Protein AF-A0A7Y8JF96-F1 (afdb_monomer_lite)

Sequence (128 aa):
MPHNLKLALYGILGLLVLGTVIIGLKKWLKPGPGDRELWLRMRSWWIMAGLFVTAIAVDRALSIVFFALVSFLALKEYFSIIPTRRADRRVLFWAYAAIPVQYFWVYDAWFGMFIIFIPVYLFLFIPL

Radius of gyration: 20.04 Å; chains: 1; bounding box: 39×46×48 Å

Secondary structure (DSSP, 8-state):
--HHHHHHHHHHHHHHHHHHHHHHHHHHH---TTHHHHHHHHHHHHHHHHHHHHHHHH-HHHHHHHHHHHHHHHHHHHHHHS---GGGHHHHHHHHHHHHHHHHHHHTT-HHHHHHIIIIIIHHHS--

pLDDT: mean 88.9, std 6.93, range [60.91, 95.56]

Structure (mmCIF, N/CA/C/O backbone):
data_AF-A0A7Y8JF96-F1
#
_entry.id   AF-A0A7Y8JF96-F1
#
loop_
_atom_site.group_PDB
_atom_site.id
_atom_site.type_symbol
_atom_site.label_atom_id
_atom_site.label_alt_id
_atom_site.label_comp_id
_atom_site.label_asym_id
_atom_site.label_entity_id
_atom_site.label_seq_id
_atom_site.pdbx_PDB_ins_code
_atom_site.Cartn_x
_atom_site.Cartn_y
_atom_site.Cartn_z
_atom_site.occupancy
_atom_site.B_iso_or_equiv
_atom_site.auth_seq_id
_atom_site.auth_comp_id
_atom_site.auth_asym_id
_atom_site.auth_atom_id
_atom_site.pdbx_PDB_model_num
ATOM 1 N N . MET A 1 1 ? 1.774 -20.752 -2.860 1.00 67.75 1 MET A N 1
ATOM 2 C CA . MET A 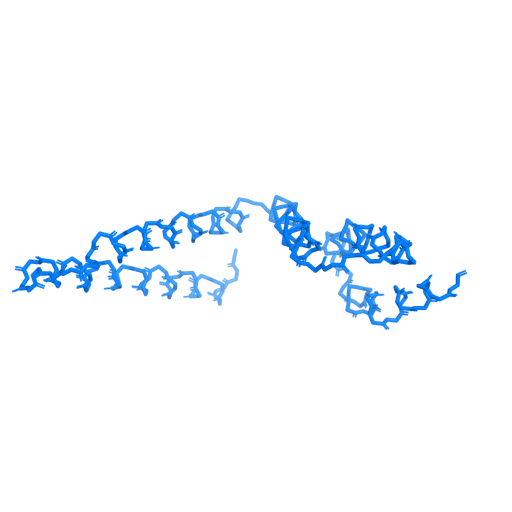1 1 ? 2.090 -19.735 -1.828 1.00 67.75 1 MET A CA 1
ATOM 3 C C . MET A 1 1 ? 3.220 -20.214 -0.929 1.00 67.75 1 MET A C 1
ATOM 5 O O . MET A 1 1 ? 3.117 -21.340 -0.442 1.00 67.75 1 MET A O 1
ATOM 9 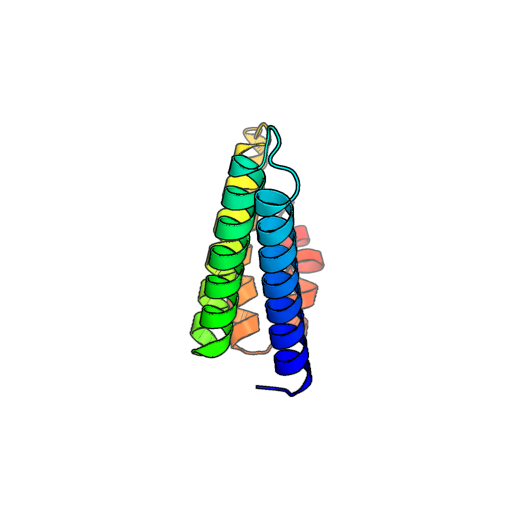N N . PRO A 1 2 ? 4.252 -19.388 -0.688 1.00 83.38 2 PRO A N 1
ATOM 10 C CA . PRO A 1 2 ? 5.346 -19.716 0.225 1.00 83.38 2 PRO A CA 1
ATOM 11 C C . PRO A 1 2 ? 4.850 -19.853 1.674 1.00 83.38 2 PRO A C 1
ATOM 13 O O . PRO A 1 2 ? 3.875 -19.211 2.068 1.00 83.38 2 PRO A O 1
ATOM 16 N N . HIS A 1 3 ? 5.519 -20.691 2.471 1.00 83.69 3 HIS A N 1
ATOM 17 C CA . HIS A 1 3 ? 5.126 -20.984 3.857 1.00 83.69 3 HIS A CA 1
ATOM 18 C C . HIS A 1 3 ? 5.071 -19.719 4.731 1.00 83.69 3 HIS A C 1
ATOM 20 O O . HIS A 1 3 ? 4.091 -19.496 5.438 1.00 83.69 3 HIS A O 1
ATOM 26 N N . ASN A 1 4 ? 6.062 -18.837 4.580 1.00 88.81 4 ASN A N 1
ATOM 27 C CA . ASN A 1 4 ? 6.164 -17.579 5.327 1.00 88.81 4 ASN A CA 1
ATOM 28 C C . ASN A 1 4 ? 4.957 -16.655 5.093 1.00 88.81 4 ASN A C 1
ATOM 30 O O . ASN A 1 4 ? 4.473 -16.019 6.024 1.00 88.81 4 ASN A O 1
ATOM 34 N N . LEU A 1 5 ? 4.425 -16.625 3.865 1.00 85.81 5 LEU A N 1
ATOM 35 C CA . LEU A 1 5 ? 3.240 -15.830 3.539 1.00 85.81 5 LEU A CA 1
ATOM 36 C C . LEU A 1 5 ? 1.992 -16.383 4.232 1.00 85.81 5 LEU A C 1
ATOM 38 O O . LEU A 1 5 ? 1.200 -15.617 4.769 1.00 85.81 5 LEU A O 1
ATOM 42 N N . LYS A 1 6 ? 1.826 -17.711 4.265 1.00 88.44 6 LYS A N 1
ATOM 43 C CA . LYS A 1 6 ? 0.688 -18.339 4.952 1.00 88.44 6 LYS A CA 1
ATOM 44 C C . LYS A 1 6 ? 0.707 -18.031 6.450 1.00 88.44 6 LYS A C 1
ATOM 46 O O . LYS A 1 6 ? -0.326 -17.665 6.998 1.00 88.44 6 LYS A O 1
ATOM 51 N N . LEU A 1 7 ? 1.876 -18.126 7.088 1.00 91.69 7 LEU A N 1
ATOM 52 C CA . LEU A 1 7 ? 2.044 -17.772 8.500 1.00 91.69 7 LEU A CA 1
ATOM 53 C C . LEU A 1 7 ? 1.689 -16.306 8.767 1.00 91.69 7 LEU A C 1
ATOM 55 O O . LEU A 1 7 ? 0.957 -16.025 9.712 1.00 91.69 7 LEU A O 1
ATOM 59 N N . ALA A 1 8 ? 2.145 -15.387 7.911 1.00 89.00 8 ALA A N 1
ATOM 60 C CA . ALA A 1 8 ? 1.802 -13.973 8.030 1.00 89.00 8 ALA A CA 1
ATOM 61 C C . ALA A 1 8 ? 0.284 -13.739 7.922 1.00 89.00 8 ALA A C 1
ATOM 63 O O . ALA A 1 8 ? -0.292 -13.047 8.760 1.00 89.00 8 ALA A O 1
ATOM 64 N N . LEU A 1 9 ? -0.381 -14.364 6.944 1.00 89.81 9 LEU A N 1
ATOM 65 C CA . LEU A 1 9 ? -1.833 -14.254 6.766 1.00 89.81 9 LEU A CA 1
ATOM 66 C C . LEU A 1 9 ? -2.604 -14.816 7.969 1.00 89.81 9 LEU A C 1
ATOM 68 O O . LEU A 1 9 ? -3.522 -14.161 8.462 1.00 89.81 9 LEU A O 1
ATOM 72 N N . TYR A 1 10 ? -2.215 -15.986 8.483 1.00 92.31 10 TYR A N 1
ATOM 73 C CA . TYR A 1 10 ? -2.832 -16.552 9.685 1.00 92.31 10 TYR A CA 1
ATOM 74 C C . TYR A 1 10 ? -2.586 -15.697 10.928 1.00 92.31 10 TYR A C 1
ATOM 76 O O . TYR A 1 10 ? -3.499 -15.540 11.734 1.00 92.31 10 TYR A O 1
ATOM 84 N N . GLY A 1 11 ? -1.402 -15.096 11.064 1.00 93.12 11 GLY A N 1
ATOM 85 C CA . GLY A 1 11 ? -1.102 -14.154 12.141 1.00 93.12 11 GLY A CA 1
ATOM 86 C C . GLY A 1 11 ? -2.005 -12.919 12.102 1.00 93.12 11 GLY A C 1
ATOM 87 O O . GLY A 1 11 ? -2.581 -12.550 13.123 1.00 93.12 11 GLY A O 1
ATOM 88 N N . ILE A 1 12 ? -2.198 -12.327 10.917 1.00 92.50 12 ILE A N 1
ATOM 89 C CA . ILE A 1 12 ? -3.101 -11.179 10.721 1.00 92.50 12 ILE A CA 1
ATOM 90 C C . ILE A 1 12 ? -4.546 -11.561 11.057 1.00 92.50 12 ILE A C 1
ATOM 92 O O . ILE A 1 12 ? -5.210 -10.851 11.812 1.00 92.50 12 ILE A O 1
ATOM 96 N N . LEU A 1 13 ? -5.034 -12.691 10.537 1.00 92.69 13 LEU A N 1
ATOM 97 C CA . LEU A 1 13 ? -6.390 -13.167 10.819 1.00 92.69 13 LEU A CA 1
ATOM 98 C C . LEU A 1 13 ? -6.584 -13.477 12.307 1.00 92.69 13 LEU A C 1
ATOM 100 O O . LEU A 1 13 ? -7.598 -13.088 12.878 1.00 92.69 13 LEU A O 1
ATOM 104 N N . GLY A 1 14 ? -5.601 -14.110 12.949 1.00 93.81 14 GLY A N 1
ATOM 105 C CA . GLY A 1 14 ? -5.611 -14.372 14.386 1.00 93.81 14 GLY A CA 1
ATOM 106 C C . GLY A 1 14 ? -5.696 -13.083 15.199 1.00 93.81 14 GLY A C 1
ATOM 107 O O . GLY A 1 14 ? -6.544 -12.972 16.081 1.00 93.81 14 GLY A O 1
ATOM 108 N N . LEU A 1 15 ? -4.894 -12.072 14.856 1.00 94.25 15 LEU A N 1
ATOM 109 C CA . LEU A 1 15 ? -4.930 -10.765 15.515 1.00 94.25 15 LEU A CA 1
ATOM 110 C C . LEU A 1 15 ? -6.289 -10.071 15.346 1.00 94.25 15 LEU A C 1
ATOM 112 O O . LEU A 1 15 ? -6.810 -9.495 16.303 1.00 94.25 15 LEU A O 1
ATOM 116 N N . LEU A 1 16 ? -6.891 -10.156 14.156 1.00 93.31 16 LEU A N 1
ATOM 117 C CA . LEU A 1 16 ? -8.223 -9.608 13.906 1.00 93.31 16 LEU A CA 1
ATOM 118 C C . LEU A 1 16 ? -9.295 -10.346 14.710 1.00 93.31 16 LEU A C 1
ATOM 120 O O . LEU A 1 16 ? -10.113 -9.707 15.364 1.00 93.31 16 LEU A O 1
ATOM 124 N N . VAL A 1 17 ? -9.275 -11.677 14.740 1.00 94.06 17 VAL A N 1
ATOM 125 C CA . VAL A 1 17 ? -10.214 -12.453 15.561 1.00 94.06 17 VAL A CA 1
ATOM 126 C C . VAL A 1 17 ? -10.065 -12.087 17.038 1.00 94.06 17 VAL A C 1
ATOM 128 O O . VAL A 1 17 ? -11.067 -11.794 17.689 1.00 94.06 17 VAL A O 1
ATOM 131 N N . LEU A 1 18 ? -8.835 -12.006 17.552 1.00 94.75 18 LEU A N 1
ATOM 132 C CA . LEU A 1 18 ? -8.573 -11.592 18.932 1.00 94.75 18 LEU A CA 1
ATOM 133 C C . LEU A 1 18 ? -9.118 -10.188 19.218 1.00 94.75 18 LEU A C 1
ATOM 135 O O . LEU A 1 18 ? -9.833 -10.001 20.201 1.00 94.75 18 LEU A O 1
ATOM 139 N N . GLY A 1 19 ? -8.863 -9.215 18.341 1.00 91.62 19 GLY A N 1
ATOM 140 C CA . GLY A 1 19 ? -9.417 -7.866 18.475 1.00 91.62 19 GLY A CA 1
ATOM 141 C C . GLY A 1 19 ? -10.949 -7.856 18.474 1.00 91.62 19 GLY A C 1
ATOM 142 O O . GLY A 1 19 ? -11.570 -7.154 19.271 1.00 91.62 19 GLY A O 1
ATOM 143 N N . THR A 1 20 ? -11.575 -8.682 17.631 1.00 92.44 20 THR A N 1
ATOM 144 C CA . THR A 1 20 ? -13.035 -8.813 17.534 1.00 92.44 20 THR A CA 1
ATOM 145 C C . THR A 1 20 ? -13.611 -9.403 18.817 1.00 9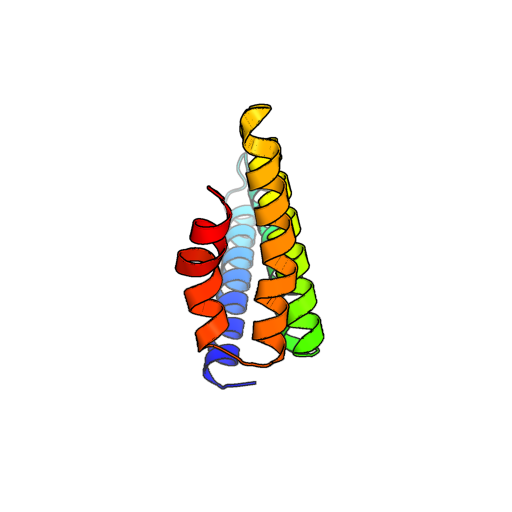2.44 20 THR A C 1
ATOM 147 O O . THR A 1 20 ? -14.605 -8.886 19.327 1.00 92.44 20 THR A O 1
ATOM 150 N N . VAL A 1 21 ? -12.959 -10.422 19.379 1.00 92.81 21 VAL A N 1
ATOM 151 C CA . VAL A 1 21 ? -13.344 -11.032 20.657 1.00 92.81 21 VAL A CA 1
ATOM 152 C C . VAL A 1 21 ? -13.195 -10.034 21.802 1.00 92.81 21 VAL A C 1
ATOM 154 O O . VAL A 1 21 ? -14.127 -9.885 22.584 1.00 92.81 21 VAL A O 1
ATOM 157 N N . ILE A 1 22 ? -12.085 -9.296 21.883 1.00 91.38 22 ILE A N 1
ATOM 158 C CA . ILE A 1 22 ? -11.852 -8.302 22.944 1.00 91.38 22 ILE A CA 1
ATOM 159 C C . ILE A 1 22 ? -12.905 -7.188 22.898 1.00 91.38 22 ILE A C 1
ATOM 161 O O . ILE A 1 22 ? -13.486 -6.849 23.930 1.00 91.38 22 ILE A O 1
ATOM 165 N N . ILE A 1 23 ? -13.192 -6.636 21.713 1.00 89.31 23 ILE A N 1
ATOM 166 C CA . ILE A 1 23 ? -14.220 -5.594 21.546 1.00 89.31 23 ILE A CA 1
ATOM 167 C C . ILE A 1 23 ? -15.609 -6.152 21.885 1.00 89.31 23 ILE A C 1
ATOM 169 O O . ILE A 1 23 ? -16.395 -5.482 22.557 1.00 89.31 23 ILE A O 1
ATOM 173 N N . GLY A 1 24 ? -15.892 -7.391 21.473 1.00 87.69 24 GLY A N 1
ATOM 174 C CA . GLY A 1 24 ? -17.110 -8.108 21.835 1.00 87.69 24 GLY A CA 1
ATOM 175 C C . GLY A 1 24 ? -17.256 -8.253 23.350 1.00 87.69 24 GLY A C 1
ATOM 176 O O . GLY A 1 24 ? -18.235 -7.777 23.912 1.00 87.69 24 GLY A O 1
ATOM 177 N N . LEU A 1 25 ? -16.264 -8.827 24.031 1.00 89.25 25 LEU A N 1
ATOM 178 C CA . LEU A 1 25 ? -16.265 -9.012 25.486 1.00 89.25 25 LEU A CA 1
ATOM 179 C C . LEU A 1 25 ? -16.404 -7.684 26.234 1.00 89.25 25 LEU A C 1
ATOM 181 O O . LEU A 1 25 ? -17.196 -7.594 27.170 1.00 89.25 25 LEU A O 1
ATOM 185 N N . LYS A 1 26 ? -15.701 -6.630 25.798 1.00 89.69 26 LYS A N 1
ATOM 186 C CA . LYS A 1 26 ? -15.830 -5.285 26.376 1.00 89.69 26 LYS A CA 1
ATOM 187 C C . LYS A 1 26 ? -17.277 -4.791 26.316 1.00 89.69 26 LYS A C 1
ATOM 189 O O . LYS A 1 26 ? -17.792 -4.332 27.332 1.00 89.69 26 LYS A O 1
ATOM 194 N N . LYS A 1 27 ? -17.942 -4.939 25.163 1.00 84.69 27 LYS A N 1
ATOM 195 C CA . LYS A 1 27 ? -19.344 -4.534 24.972 1.00 84.69 27 LYS A CA 1
ATOM 196 C C . LYS A 1 27 ? -20.296 -5.251 25.939 1.00 84.69 27 LYS A C 1
ATOM 198 O O . LYS A 1 27 ? -21.276 -4.652 26.369 1.00 84.69 27 LYS A O 1
ATOM 203 N N . TRP A 1 28 ? -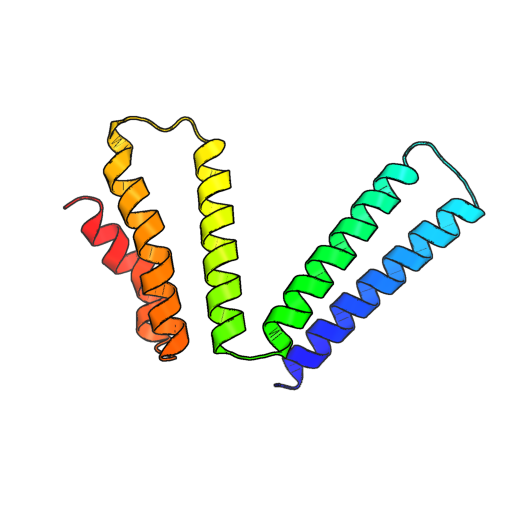20.016 -6.513 26.271 1.00 80.94 28 TRP A N 1
ATOM 204 C CA . TRP A 1 28 ? -20.824 -7.304 27.207 1.00 80.94 28 TRP A CA 1
ATOM 205 C C . TRP A 1 28 ? -20.517 -7.001 28.679 1.00 80.94 28 TRP A C 1
ATOM 207 O O . TRP A 1 28 ? -21.432 -6.988 29.495 1.00 80.94 28 TRP A O 1
ATOM 217 N N . LEU A 1 29 ? -19.252 -6.754 29.030 1.00 86.50 29 LEU A N 1
ATOM 218 C CA . LEU A 1 29 ? -18.826 -6.570 30.423 1.00 86.50 29 LEU A CA 1
ATOM 219 C C . LEU A 1 29 ? -18.988 -5.129 30.920 1.00 86.50 29 LEU A C 1
ATOM 221 O O . LEU A 1 29 ? -19.382 -4.914 32.064 1.00 86.50 29 LEU A O 1
ATOM 225 N N . LYS A 1 30 ? -18.625 -4.139 30.096 1.00 83.06 30 LYS A N 1
ATOM 226 C CA . LYS A 1 30 ? -18.617 -2.712 30.454 1.00 83.06 30 LYS A CA 1
ATOM 227 C C . LYS A 1 30 ? -18.916 -1.856 29.217 1.00 83.06 30 LYS A C 1
ATOM 229 O O . LYS A 1 30 ? -17.978 -1.318 28.619 1.00 83.06 30 LYS A O 1
ATOM 234 N N . PRO A 1 31 ? -20.198 -1.728 28.825 1.00 81.62 31 PRO A N 1
ATOM 235 C CA . PRO A 1 31 ? -20.577 -0.861 27.719 1.00 81.62 31 PRO A CA 1
ATOM 236 C C . PRO A 1 31 ? -20.204 0.586 28.046 1.00 81.62 31 PRO A C 1
ATOM 238 O O . PRO A 1 31 ? -20.467 1.077 29.146 1.00 81.62 31 PRO A O 1
ATOM 241 N N . GLY A 1 32 ? -19.570 1.264 27.095 1.00 83.75 32 GLY A N 1
ATOM 242 C CA . GLY A 1 32 ? -19.083 2.625 27.276 1.00 83.75 32 GLY A CA 1
ATOM 243 C C . GLY A 1 32 ? -19.276 3.497 26.036 1.00 83.75 32 GLY A C 1
ATOM 244 O O . GLY A 1 32 ? -19.461 2.993 24.921 1.00 83.75 32 GLY A O 1
ATOM 245 N N . PRO A 1 33 ? -19.219 4.829 26.196 1.00 77.12 33 PRO A N 1
ATOM 246 C CA . PRO A 1 33 ? -19.188 5.731 25.053 1.00 77.12 33 PRO A CA 1
ATOM 247 C C . PRO A 1 33 ? -17.977 5.394 24.159 1.00 77.12 33 PRO A C 1
ATOM 249 O O . PRO A 1 33 ? -16.867 5.197 24.648 1.00 77.12 33 PRO A O 1
ATOM 252 N N . GLY A 1 34 ? -18.205 5.268 22.846 1.00 81.31 34 GLY A N 1
ATOM 253 C CA . GLY A 1 34 ? -17.175 4.919 21.851 1.00 81.31 34 GLY A CA 1
ATOM 254 C C . GLY A 1 34 ? -17.192 3.471 21.335 1.00 81.31 34 GLY A C 1
ATOM 255 O O . GLY A 1 34 ? -16.509 3.169 20.356 1.00 81.31 34 GLY A O 1
ATOM 256 N N . ASP A 1 35 ? -18.011 2.573 21.892 1.00 84.56 35 ASP A N 1
ATOM 257 C CA . ASP A 1 35 ? -18.065 1.169 21.436 1.00 84.56 35 ASP A CA 1
ATOM 258 C C . ASP A 1 35 ? -18.502 1.028 19.971 1.00 84.56 35 ASP A C 1
ATOM 260 O O . ASP A 1 35 ? -17.989 0.181 19.239 1.00 84.56 35 ASP A O 1
ATOM 264 N N . ARG A 1 36 ? -19.405 1.900 19.505 1.00 86.88 36 ARG A N 1
ATOM 265 C CA . ARG A 1 36 ? -19.821 1.943 18.094 1.00 86.88 36 ARG A CA 1
ATOM 266 C C . ARG A 1 36 ? -18.658 2.291 17.168 1.00 86.88 36 ARG A C 1
ATOM 268 O O . ARG A 1 36 ? -18.550 1.707 16.095 1.00 86.88 36 ARG A O 1
ATOM 275 N N . GLU A 1 37 ? -17.795 3.215 17.576 1.00 89.44 37 GLU A N 1
ATOM 276 C CA . GLU A 1 37 ? -16.635 3.617 16.783 1.00 89.44 37 GLU A CA 1
ATOM 277 C C . GLU A 1 37 ? -15.606 2.488 16.703 1.00 89.44 37 GLU A C 1
ATOM 279 O O . GLU A 1 37 ? -15.140 2.162 15.613 1.00 89.44 37 GLU A O 1
ATOM 284 N N . LEU A 1 38 ? -15.319 1.827 17.830 1.00 88.19 38 LEU A N 1
ATOM 285 C CA . LEU A 1 38 ? -14.454 0.643 17.862 1.00 88.19 38 LEU A CA 1
ATOM 286 C C . LEU A 1 38 ? -14.982 -0.453 16.935 1.00 88.19 38 LEU A C 1
ATOM 288 O O . LEU A 1 38 ? -14.211 -1.075 16.203 1.00 88.19 38 LEU A O 1
ATOM 292 N N . TRP A 1 39 ? -16.302 -0.644 16.906 1.00 89.12 39 TRP A N 1
ATOM 293 C CA . TRP A 1 39 ? -16.912 -1.630 16.025 1.00 89.12 39 TRP A CA 1
ATOM 294 C C . TRP A 1 39 ? -16.831 -1.278 14.546 1.00 89.12 39 TRP A C 1
ATOM 296 O O . TRP A 1 39 ? -16.529 -2.142 13.721 1.00 89.12 39 TRP A O 1
ATOM 306 N N . LEU A 1 40 ? -17.026 -0.005 14.207 1.00 91.50 40 LEU A N 1
ATOM 307 C CA . LEU A 1 40 ? -16.843 0.486 12.844 1.00 91.50 40 LEU A CA 1
ATOM 308 C C . LEU A 1 40 ? -15.387 0.350 12.392 1.00 91.50 40 LEU A C 1
ATOM 310 O O . LEU A 1 40 ? -15.144 -0.168 11.304 1.00 91.50 40 LEU A O 1
ATOM 314 N N . ARG A 1 41 ? -14.424 0.725 13.244 1.00 91.06 41 ARG A N 1
ATOM 315 C CA . ARG A 1 41 ? -12.989 0.541 12.978 1.00 91.06 41 ARG A CA 1
ATOM 316 C C . ARG A 1 41 ? -12.679 -0.927 12.705 1.00 91.06 41 ARG A C 1
ATOM 318 O O . ARG A 1 41 ? -12.040 -1.235 11.703 1.00 91.06 41 ARG A O 1
ATOM 325 N N . MET A 1 42 ? -13.184 -1.834 13.539 1.00 92.56 42 MET A N 1
ATOM 326 C CA . MET A 1 42 ? -12.938 -3.264 13.371 1.00 92.56 42 MET A CA 1
ATOM 327 C C . MET A 1 42 ? -13.525 -3.814 12.072 1.00 92.56 42 MET A C 1
ATOM 329 O O . MET A 1 42 ? -12.875 -4.588 11.372 1.00 92.56 42 MET A O 1
ATOM 333 N N . ARG A 1 43 ? -14.735 -3.381 11.710 1.00 92.75 43 ARG A N 1
ATOM 334 C CA . ARG A 1 43 ? -15.355 -3.742 10.433 1.00 92.75 43 ARG A CA 1
ATOM 335 C C . ARG A 1 43 ? -14.519 -3.255 9.247 1.00 92.75 43 ARG A C 1
ATOM 337 O O . ARG A 1 43 ? -14.325 -4.022 8.308 1.00 92.75 43 ARG A O 1
ATOM 344 N N . SER A 1 44 ? -13.995 -2.030 9.295 1.00 93.75 44 SER A N 1
ATOM 345 C CA . SER A 1 44 ? -13.097 -1.513 8.254 1.00 93.75 44 SER A CA 1
ATOM 346 C C . SER A 1 44 ? -11.822 -2.348 8.137 1.00 93.75 44 SER A C 1
ATOM 348 O O . SER A 1 44 ? -11.420 -2.681 7.026 1.00 93.75 44 SER A O 1
ATOM 350 N N . TRP A 1 45 ? -11.220 -2.750 9.260 1.00 94.94 45 TRP A N 1
ATOM 351 C CA . TRP A 1 45 ? -10.054 -3.641 9.266 1.00 94.94 45 TRP A CA 1
ATOM 352 C C . TRP A 1 45 ? -10.342 -5.003 8.635 1.00 94.94 45 TRP A C 1
ATOM 354 O O . TRP A 1 45 ? -9.539 -5.473 7.834 1.00 94.94 45 TRP A O 1
ATOM 364 N N . TRP A 1 46 ? -11.497 -5.604 8.924 1.00 94.81 46 TRP A N 1
ATOM 365 C CA . TRP A 1 46 ? -11.919 -6.853 8.283 1.00 94.81 46 TRP A CA 1
ATOM 366 C C . TRP A 1 46 ? -12.113 -6.706 6.772 1.00 94.81 46 TRP A C 1
ATOM 368 O O . TRP A 1 46 ? -11.682 -7.578 6.020 1.00 94.81 46 TRP A O 1
ATOM 378 N N . ILE A 1 47 ? -12.714 -5.600 6.320 1.00 94.94 47 ILE A N 1
ATOM 379 C CA . ILE A 1 47 ? -12.890 -5.316 4.888 1.00 94.94 47 ILE A CA 1
ATOM 380 C C . ILE A 1 47 ? -11.529 -5.149 4.205 1.00 94.94 47 ILE A C 1
ATOM 382 O O . ILE A 1 47 ? -11.281 -5.788 3.185 1.00 94.94 47 ILE A O 1
ATOM 386 N N . MET A 1 48 ? -10.634 -4.337 4.778 1.00 92.69 48 MET A N 1
ATOM 387 C CA . MET A 1 48 ? -9.291 -4.126 4.231 1.00 92.69 48 MET A CA 1
ATOM 388 C C . MET A 1 48 ? -8.512 -5.441 4.180 1.00 92.69 48 MET A C 1
ATOM 390 O O . MET A 1 48 ? -8.017 -5.815 3.121 1.00 92.69 48 MET A O 1
ATOM 394 N N . ALA A 1 49 ? -8.457 -6.186 5.285 1.00 92.88 49 ALA A N 1
ATOM 395 C CA . ALA A 1 49 ? -7.751 -7.460 5.335 1.00 92.88 49 ALA A CA 1
ATOM 396 C C . ALA A 1 49 ? -8.316 -8.462 4.322 1.00 92.88 49 ALA A C 1
ATOM 398 O O . ALA A 1 49 ? -7.548 -9.054 3.570 1.00 92.88 49 ALA A O 1
ATOM 399 N N . GLY A 1 50 ? -9.642 -8.605 4.241 1.00 92.06 50 GLY A N 1
ATOM 400 C CA . GLY A 1 50 ? -10.287 -9.478 3.260 1.00 92.06 50 GLY A CA 1
ATOM 401 C C . GLY A 1 50 ? -9.930 -9.104 1.821 1.00 92.06 50 GLY A C 1
ATOM 402 O O . GLY A 1 50 ? -9.585 -9.978 1.025 1.00 92.06 50 GLY A O 1
ATOM 403 N N . LEU A 1 51 ? -9.928 -7.809 1.500 1.00 91.81 51 LEU A N 1
ATOM 404 C CA . LEU A 1 51 ? -9.548 -7.309 0.181 1.00 91.81 51 LEU A CA 1
ATOM 405 C C . LEU A 1 51 ? -8.080 -7.629 -0.159 1.00 91.81 51 LEU A C 1
ATOM 407 O O . LEU A 1 51 ? -7.796 -8.128 -1.244 1.00 91.81 51 LEU A O 1
ATOM 411 N N . PHE A 1 52 ? -7.149 -7.420 0.774 1.00 90.31 52 PHE A N 1
ATOM 412 C CA . PHE A 1 52 ? -5.733 -7.741 0.555 1.00 90.31 52 PHE A CA 1
ATOM 413 C C . PHE A 1 52 ? -5.476 -9.249 0.460 1.00 90.31 52 PHE A C 1
ATOM 415 O O . PHE A 1 52 ? -4.737 -9.693 -0.418 1.00 90.31 52 PHE A O 1
ATOM 422 N N . VAL A 1 53 ? -6.094 -10.053 1.331 1.00 90.25 53 VAL A N 1
ATOM 423 C CA . VAL A 1 53 ? -5.947 -11.517 1.301 1.00 90.25 53 VAL A CA 1
ATOM 424 C C . VAL A 1 53 ? -6.474 -12.076 -0.016 1.00 90.25 53 VAL A C 1
ATOM 426 O O . VAL A 1 53 ? -5.793 -12.883 -0.643 1.00 90.25 53 VAL A O 1
ATOM 429 N N . THR A 1 54 ? -7.651 -11.631 -0.463 1.00 88.94 54 THR A N 1
ATOM 430 C CA . THR A 1 54 ? -8.225 -12.074 -1.742 1.00 88.94 54 THR A CA 1
ATOM 431 C C . THR A 1 54 ? -7.354 -11.654 -2.921 1.00 88.94 54 THR A C 1
ATOM 433 O O . THR A 1 54 ? -7.024 -12.502 -3.745 1.00 88.94 54 THR A O 1
ATOM 436 N N . ALA A 1 55 ? -6.882 -10.405 -2.964 1.00 89.19 55 ALA A N 1
ATOM 437 C CA . ALA A 1 55 ? -5.993 -9.936 -4.027 1.00 89.19 55 ALA A CA 1
ATOM 438 C C . ALA A 1 55 ? -4.707 -10.771 -4.145 1.00 89.19 55 ALA A C 1
ATOM 440 O O . ALA A 1 55 ? -4.275 -11.066 -5.258 1.00 89.19 55 ALA A O 1
ATOM 441 N N . ILE A 1 56 ? -4.114 -11.181 -3.017 1.00 87.75 56 ILE A N 1
ATOM 442 C CA . ILE A 1 56 ? -2.899 -12.015 -2.971 1.00 87.75 56 ILE A CA 1
ATOM 443 C C . ILE A 1 56 ? -3.201 -13.490 -3.287 1.00 87.75 56 ILE A C 1
ATOM 445 O O . ILE A 1 56 ? -2.325 -14.218 -3.756 1.00 87.75 56 ILE A O 1
ATOM 449 N N . ALA A 1 57 ? -4.421 -13.955 -3.011 1.00 86.25 57 ALA A N 1
ATOM 450 C CA . ALA A 1 57 ? -4.782 -15.362 -3.133 1.00 86.25 57 ALA A CA 1
ATOM 451 C C . ALA A 1 57 ? -5.162 -15.821 -4.538 1.00 86.25 57 ALA A C 1
ATOM 453 O O . ALA A 1 57 ? -4.992 -17.004 -4.829 1.00 86.25 57 ALA A O 1
ATOM 454 N N . VAL A 1 58 ? -5.672 -14.921 -5.380 1.00 87.00 58 VAL A N 1
ATOM 455 C CA . VAL A 1 58 ? -6.223 -15.297 -6.687 1.00 87.00 58 VAL A CA 1
ATOM 456 C C . VAL A 1 58 ? -5.123 -15.544 -7.717 1.00 87.00 58 VAL A C 1
ATOM 458 O O . VAL A 1 58 ? -4.957 -16.670 -8.174 1.00 87.00 58 VAL A O 1
ATOM 461 N N . ASP A 1 59 ? -4.382 -14.506 -8.099 1.00 88.00 59 ASP A N 1
ATOM 462 C CA . ASP A 1 59 ? -3.366 -14.599 -9.145 1.00 88.00 59 ASP A CA 1
ATOM 463 C C . ASP A 1 59 ? -2.324 -13.483 -9.007 1.00 88.00 59 ASP A C 1
ATOM 465 O O . ASP A 1 59 ? -2.640 -12.377 -8.560 1.00 88.00 59 ASP A O 1
ATOM 469 N N . ARG A 1 60 ? -1.085 -13.755 -9.435 1.00 88.94 60 ARG A N 1
ATOM 470 C CA . ARG A 1 60 ? 0.026 -12.796 -9.361 1.00 88.94 60 ARG A CA 1
ATOM 471 C C . ARG A 1 60 ? -0.263 -11.524 -10.159 1.00 88.94 60 ARG A C 1
ATOM 473 O O . ARG A 1 60 ? 0.026 -10.438 -9.660 1.00 88.94 60 ARG A O 1
ATOM 480 N N . ALA A 1 61 ? -0.810 -11.630 -11.369 1.00 90.94 61 ALA A N 1
ATOM 481 C CA . ALA A 1 61 ? -1.098 -10.463 -12.198 1.00 90.94 61 ALA A CA 1
ATOM 482 C C . ALA A 1 61 ? -2.212 -9.613 -11.574 1.00 90.94 61 ALA A C 1
ATOM 484 O O . ALA A 1 61 ? -2.084 -8.391 -11.498 1.00 90.94 61 ALA A O 1
ATOM 485 N N . LEU A 1 62 ? -3.257 -10.253 -11.038 1.00 90.81 62 LEU A N 1
ATOM 486 C CA . LEU A 1 62 ? -4.318 -9.555 -10.307 1.00 90.81 62 LEU A CA 1
ATOM 487 C C . LEU A 1 62 ? -3.794 -8.855 -9.051 1.00 90.81 62 LEU A C 1
ATOM 489 O O . LEU A 1 62 ? -4.172 -7.709 -8.809 1.00 90.81 62 LEU A O 1
ATOM 493 N N . SER A 1 63 ? -2.894 -9.486 -8.289 1.00 92.50 63 SER A N 1
ATOM 494 C CA . SER A 1 63 ? -2.234 -8.823 -7.159 1.00 92.50 63 SER A CA 1
ATOM 495 C C . SER A 1 63 ? -1.484 -7.572 -7.620 1.00 92.50 63 SER A C 1
ATOM 497 O O . SER A 1 63 ? -1.640 -6.512 -7.022 1.00 92.50 63 SER A O 1
ATOM 499 N N . ILE A 1 64 ? -0.698 -7.670 -8.697 1.00 94.38 64 ILE A N 1
ATOM 500 C CA . ILE A 1 64 ? 0.085 -6.548 -9.241 1.00 94.38 64 ILE A CA 1
ATOM 501 C C . ILE A 1 64 ? -0.831 -5.389 -9.637 1.00 94.38 64 ILE A C 1
ATOM 503 O O . ILE A 1 64 ? -0.590 -4.257 -9.223 1.00 94.38 64 ILE A O 1
ATOM 507 N N . VAL A 1 65 ? -1.906 -5.666 -10.380 1.00 94.31 65 VAL A N 1
ATOM 508 C CA . VAL A 1 65 ? -2.885 -4.643 -10.779 1.00 94.31 65 VAL A CA 1
ATOM 509 C C . VAL A 1 65 ? -3.562 -4.027 -9.555 1.00 94.31 65 VAL A C 1
ATOM 511 O O . VAL A 1 65 ? -3.688 -2.807 -9.472 1.00 94.31 65 VAL A O 1
ATOM 514 N N . PHE A 1 66 ? -3.955 -4.846 -8.578 1.00 94.50 66 PHE A N 1
ATOM 515 C CA . PHE A 1 66 ? -4.560 -4.369 -7.339 1.00 94.50 66 PHE A CA 1
ATOM 516 C C . PHE A 1 66 ? -3.632 -3.411 -6.582 1.00 94.50 66 PHE A C 1
ATOM 518 O O . PHE A 1 66 ? -4.039 -2.302 -6.239 1.00 94.50 66 PHE A O 1
ATOM 525 N N . PHE A 1 67 ? -2.372 -3.796 -6.370 1.00 94.56 67 PHE A N 1
ATOM 526 C CA . PHE A 1 67 ? -1.389 -2.941 -5.708 1.00 94.56 67 PHE A CA 1
ATOM 527 C C . PHE A 1 67 ? -1.088 -1.669 -6.515 1.00 94.56 67 PHE A C 1
ATOM 529 O O . PHE A 1 67 ? -0.989 -0.598 -5.919 1.00 94.56 67 PHE A O 1
ATOM 536 N N . ALA A 1 68 ? -1.044 -1.739 -7.849 1.00 95.12 68 ALA A N 1
ATOM 537 C CA . ALA A 1 68 ? -0.896 -0.559 -8.702 1.00 95.12 68 ALA A CA 1
ATOM 538 C C . ALA A 1 68 ? -2.055 0.436 -8.522 1.00 95.12 68 ALA A C 1
ATOM 540 O O . ALA A 1 68 ? -1.821 1.638 -8.369 1.00 95.12 68 ALA A O 1
ATOM 541 N N . LEU A 1 69 ? -3.297 -0.056 -8.465 1.00 95.56 69 LEU A N 1
ATOM 542 C CA . LEU A 1 69 ? -4.477 0.771 -8.196 1.00 95.56 69 LEU A CA 1
ATOM 543 C C . LEU A 1 69 ? -4.442 1.377 -6.790 1.00 95.56 69 LEU A C 1
ATOM 545 O O . LEU A 1 69 ? -4.714 2.567 -6.636 1.00 95.56 69 LEU A O 1
ATOM 549 N N . VAL A 1 70 ? -4.071 0.594 -5.772 1.00 95.44 70 VAL A N 1
ATOM 550 C CA . VAL A 1 70 ? -3.928 1.093 -4.395 1.00 95.44 70 VAL A CA 1
ATOM 551 C C . VAL A 1 70 ? -2.858 2.185 -4.322 1.00 95.44 70 VAL A C 1
ATOM 553 O O . VAL A 1 70 ? -3.115 3.240 -3.744 1.00 95.44 70 VAL A O 1
ATOM 556 N N . SER A 1 71 ? -1.693 1.991 -4.948 1.00 95.56 71 SER A N 1
ATOM 557 C CA . SER A 1 71 ? -0.639 3.010 -5.017 1.00 95.56 71 SER A CA 1
ATOM 558 C C . SER A 1 71 ? -1.111 4.279 -5.726 1.00 95.56 71 SER A C 1
ATOM 560 O O . SER A 1 71 ? -0.834 5.379 -5.253 1.00 95.56 71 SER A O 1
ATOM 562 N N . PHE A 1 72 ? -1.860 4.146 -6.823 1.00 95.38 72 PHE A N 1
ATOM 563 C CA . PHE A 1 72 ? -2.412 5.289 -7.553 1.00 95.38 72 PHE A CA 1
ATOM 564 C C . PHE A 1 72 ? -3.419 6.078 -6.709 1.00 95.38 72 PHE A C 1
ATOM 566 O O . PHE A 1 72 ? -3.351 7.308 -6.649 1.00 95.38 72 PHE A O 1
ATOM 573 N N . LEU A 1 73 ? -4.332 5.381 -6.028 1.00 95.31 73 LEU A N 1
ATOM 574 C CA . LEU A 1 73 ? -5.310 5.995 -5.130 1.00 95.31 73 LEU A CA 1
ATOM 575 C C . LEU A 1 73 ? -4.629 6.686 -3.947 1.00 95.31 73 LEU A C 1
ATOM 577 O O . LEU A 1 73 ? -4.976 7.821 -3.633 1.00 95.31 73 LEU A O 1
ATOM 581 N N . ALA A 1 74 ? -3.629 6.044 -3.340 1.00 93.81 74 ALA A N 1
ATOM 582 C CA . ALA A 1 74 ? -2.858 6.624 -2.245 1.00 93.81 74 ALA A CA 1
ATOM 583 C C . ALA A 1 74 ? -2.126 7.902 -2.679 1.00 93.81 74 ALA A C 1
ATOM 585 O O . ALA A 1 74 ? -2.163 8.906 -1.970 1.00 93.81 74 ALA A O 1
ATOM 586 N N . LEU A 1 75 ? -1.516 7.896 -3.870 1.00 93.50 75 LEU A N 1
ATOM 587 C CA . LEU A 1 75 ? -0.840 9.069 -4.419 1.00 93.50 75 LEU A CA 1
ATOM 588 C C . LEU A 1 75 ? -1.825 10.209 -4.716 1.00 93.50 75 LEU A C 1
ATOM 590 O O . LEU A 1 75 ? -1.540 11.372 -4.434 1.00 93.50 75 LEU A O 1
ATOM 594 N N . LYS A 1 76 ? -3.007 9.879 -5.247 1.00 92.00 76 LYS A N 1
ATOM 595 C CA . LYS A 1 76 ? -4.085 10.847 -5.478 1.00 92.00 76 LYS A CA 1
ATOM 596 C C . LYS A 1 76 ? -4.571 11.494 -4.188 1.00 92.00 76 LYS A C 1
ATOM 598 O O . LYS A 1 76 ? -4.712 12.714 -4.155 1.00 92.00 76 LYS A O 1
ATOM 603 N N . GLU A 1 77 ? -4.802 10.702 -3.151 1.00 92.88 77 GLU A N 1
ATOM 604 C CA . GLU A 1 77 ? -5.229 11.223 -1.854 1.00 92.88 77 GLU A CA 1
ATOM 605 C C . GLU A 1 77 ? -4.149 12.128 -1.248 1.00 92.88 77 GLU A C 1
ATOM 607 O O . GLU A 1 77 ? -4.433 13.240 -0.809 1.00 92.88 77 GLU A O 1
ATOM 612 N N . TYR A 1 78 ? -2.884 11.705 -1.323 1.00 90.62 78 TYR A N 1
ATOM 613 C CA . TYR A 1 78 ? -1.744 12.488 -0.854 1.00 90.62 78 TYR A CA 1
ATOM 614 C C . TYR A 1 78 ? -1.651 13.861 -1.539 1.00 90.62 78 TYR A C 1
ATOM 616 O O . TYR A 1 78 ? -1.542 14.887 -0.866 1.00 90.62 78 TYR A O 1
ATOM 624 N N . PHE A 1 79 ? -1.761 13.910 -2.870 1.00 88.38 79 PHE A N 1
ATOM 625 C CA . PHE A 1 79 ? -1.745 15.178 -3.604 1.00 88.38 79 PHE A CA 1
ATOM 626 C C . PHE A 1 79 ? -2.991 16.034 -3.383 1.00 88.38 79 PHE A C 1
ATOM 628 O O . PHE A 1 79 ? -2.912 17.248 -3.546 1.00 88.38 79 PHE A O 1
ATOM 635 N N . SER A 1 80 ? -4.118 15.444 -2.983 1.00 87.81 80 SER A N 1
ATOM 636 C CA . SER A 1 80 ? -5.307 16.211 -2.606 1.00 87.81 80 SER A CA 1
ATOM 637 C C . SER A 1 80 ? -5.124 16.971 -1.290 1.00 87.81 80 SER A C 1
ATOM 639 O O . SER A 1 80 ? -5.789 17.984 -1.082 1.00 87.81 80 SER A O 1
ATOM 641 N N . ILE A 1 81 ? -4.263 16.484 -0.392 1.00 89.06 81 ILE A N 1
ATOM 642 C CA . ILE A 1 81 ? -4.029 17.090 0.928 1.00 89.06 81 ILE A CA 1
ATOM 643 C C . ILE A 1 81 ? -3.006 18.229 0.841 1.00 89.06 81 ILE A C 1
ATOM 645 O O . ILE A 1 81 ? -3.098 19.213 1.575 1.00 89.06 81 ILE A O 1
ATOM 649 N N . ILE A 1 82 ? -2.017 18.109 -0.044 1.00 86.69 82 ILE A N 1
ATOM 650 C CA . ILE A 1 82 ? -0.921 19.076 -0.143 1.00 86.69 82 ILE A CA 1
ATOM 651 C C . ILE A 1 82 ? -1.334 20.263 -1.022 1.00 86.69 82 ILE A C 1
ATOM 653 O O . ILE A 1 82 ? -1.871 20.059 -2.111 1.00 86.69 82 ILE A O 1
ATOM 657 N N . PRO A 1 83 ? -1.037 21.515 -0.620 1.00 76.50 83 PRO A N 1
ATOM 658 C CA . PRO A 1 83 ? -1.250 22.672 -1.481 1.00 76.50 83 PRO A CA 1
ATOM 659 C C . PRO A 1 83 ? -0.326 22.593 -2.708 1.00 76.50 83 PRO A C 1
ATOM 661 O O . PRO A 1 83 ? 0.852 22.937 -2.647 1.00 76.50 83 PRO A O 1
ATOM 664 N N . THR A 1 84 ? -0.855 22.128 -3.842 1.00 72.38 84 THR A N 1
ATOM 665 C CA . THR A 1 84 ? -0.080 21.965 -5.080 1.00 72.38 84 THR A CA 1
ATOM 666 C C . THR A 1 84 ? 0.198 23.314 -5.746 1.00 72.38 84 THR A C 1
ATOM 668 O O . THR A 1 84 ? -0.738 24.031 -6.123 1.00 72.38 84 THR A O 1
ATOM 671 N N . ARG A 1 85 ? 1.474 23.662 -5.960 1.00 69.25 85 ARG A N 1
ATOM 672 C CA . ARG A 1 85 ? 1.870 24.862 -6.714 1.00 69.25 85 ARG A CA 1
ATOM 673 C C . ARG A 1 85 ? 1.879 24.544 -8.215 1.00 69.25 85 ARG A C 1
ATOM 675 O O . ARG A 1 85 ? 2.177 23.430 -8.631 1.00 69.25 85 ARG A O 1
ATOM 682 N N . ARG A 1 86 ? 1.571 25.524 -9.080 1.00 60.91 86 ARG A N 1
ATOM 683 C CA . ARG A 1 86 ? 1.526 25.305 -10.548 1.00 60.91 86 ARG A CA 1
ATOM 684 C C . ARG A 1 86 ? 2.863 24.833 -11.147 1.00 60.91 86 ARG A C 1
ATOM 686 O O . ARG A 1 86 ? 2.834 24.180 -12.186 1.00 60.91 86 ARG A O 1
ATOM 693 N N . ALA A 1 87 ? 3.986 25.136 -10.493 1.00 62.22 87 ALA A N 1
ATOM 694 C CA . ALA A 1 87 ? 5.322 24.694 -10.893 1.00 62.22 87 ALA A CA 1
ATOM 695 C C . ALA A 1 87 ? 5.518 23.164 -10.783 1.00 62.22 87 ALA A C 1
ATOM 697 O O . ALA A 1 87 ? 6.337 22.610 -11.507 1.00 62.22 87 ALA A O 1
ATOM 698 N N . ASP A 1 88 ? 4.699 22.465 -9.989 1.00 75.81 88 ASP A N 1
ATOM 699 C CA . ASP A 1 88 ? 4.902 21.042 -9.672 1.00 75.81 88 ASP A CA 1
ATOM 700 C C . ASP A 1 88 ? 4.156 20.092 -10.629 1.00 75.81 88 ASP A C 1
ATOM 702 O O . ASP A 1 88 ? 4.226 18.871 -10.494 1.00 75.81 88 ASP A O 1
ATOM 706 N N . ARG A 1 89 ? 3.445 20.620 -11.639 1.00 80.81 89 ARG A N 1
ATOM 707 C CA . ARG A 1 89 ? 2.610 19.818 -12.561 1.00 80.81 89 ARG A CA 1
ATOM 708 C C . ARG A 1 89 ? 3.387 18.752 -13.333 1.00 80.81 89 ARG A C 1
ATOM 710 O O . ARG A 1 89 ? 2.845 17.676 -13.570 1.00 80.81 89 ARG A O 1
ATOM 717 N N . ARG A 1 90 ? 4.639 19.030 -13.709 1.00 82.38 90 ARG A N 1
ATOM 718 C CA . ARG A 1 90 ? 5.507 18.045 -14.380 1.00 82.38 90 ARG A CA 1
ATOM 719 C C . ARG A 1 90 ? 5.889 16.905 -13.440 1.00 82.38 90 ARG A C 1
ATOM 721 O O . ARG A 1 90 ? 5.816 15.747 -13.829 1.00 82.38 90 ARG A O 1
ATOM 728 N N . VAL A 1 91 ? 6.217 17.232 -12.191 1.00 84.88 91 VAL A N 1
ATOM 729 C CA . VAL A 1 91 ? 6.558 16.248 -11.155 1.00 84.88 91 VAL A CA 1
ATOM 730 C C . VAL A 1 91 ? 5.359 15.355 -10.847 1.00 84.88 91 VAL A C 1
ATOM 732 O O . VAL A 1 91 ? 5.496 14.137 -10.802 1.00 84.88 91 VAL A O 1
ATOM 735 N N . LEU A 1 92 ? 4.167 15.949 -10.718 1.00 86.75 92 LEU A N 1
ATOM 736 C CA . LEU A 1 92 ? 2.906 15.227 -10.525 1.00 86.75 92 LEU A CA 1
ATOM 737 C C . LEU A 1 92 ? 2.649 14.230 -11.666 1.00 86.75 92 LEU A C 1
ATOM 739 O O . LEU A 1 92 ? 2.326 13.072 -11.410 1.00 86.75 92 LEU A O 1
ATOM 743 N N . PHE A 1 93 ? 2.832 14.657 -12.920 1.00 87.50 93 PHE A N 1
ATOM 744 C CA . PHE A 1 93 ? 2.673 13.786 -14.086 1.00 87.50 93 PHE A CA 1
ATOM 745 C C . PHE A 1 93 ? 3.648 12.601 -14.057 1.00 87.50 93 PHE A C 1
ATOM 747 O O . PHE A 1 93 ? 3.221 11.454 -14.196 1.00 87.50 93 PHE A O 1
ATOM 754 N N . TRP A 1 94 ? 4.934 12.864 -13.810 1.00 89.69 94 TRP A N 1
ATOM 755 C CA . TRP A 1 94 ? 5.951 11.817 -13.715 1.00 89.69 94 TRP A CA 1
ATOM 756 C C . TRP A 1 94 ? 5.693 10.850 -12.558 1.00 89.69 94 TRP A C 1
ATOM 758 O O . TRP A 1 94 ? 5.848 9.646 -12.738 1.00 89.69 94 TRP A O 1
ATOM 768 N N . ALA A 1 95 ? 5.233 11.338 -11.405 1.00 90.06 95 ALA A N 1
ATOM 769 C CA . ALA A 1 95 ? 4.875 10.492 -10.270 1.00 90.06 95 ALA A CA 1
ATOM 770 C C . ALA A 1 95 ? 3.723 9.529 -10.608 1.00 90.06 95 ALA A C 1
ATOM 772 O O . ALA A 1 95 ? 3.795 8.344 -10.284 1.00 90.06 95 ALA A O 1
ATOM 773 N N . TYR A 1 96 ? 2.687 9.999 -11.312 1.00 91.38 96 TYR A N 1
ATOM 774 C CA . TYR A 1 96 ? 1.602 9.125 -11.765 1.00 91.38 96 TYR A CA 1
ATOM 775 C C . TYR A 1 96 ? 2.042 8.132 -12.840 1.00 91.38 96 TYR A C 1
ATOM 777 O O . TYR A 1 96 ? 1.629 6.976 -12.789 1.00 91.38 96 TYR A O 1
ATOM 785 N N . ALA A 1 97 ? 2.884 8.556 -13.786 1.00 91.88 97 ALA A N 1
ATOM 786 C CA . ALA A 1 97 ? 3.430 7.686 -14.826 1.00 91.88 97 ALA A CA 1
ATOM 787 C C . ALA A 1 97 ? 4.412 6.640 -14.268 1.00 91.88 97 ALA A C 1
ATOM 789 O O . ALA A 1 97 ? 4.525 5.545 -14.816 1.00 91.88 97 ALA A O 1
ATOM 790 N N . ALA A 1 98 ? 5.084 6.941 -13.154 1.00 93.25 98 ALA A N 1
ATOM 791 C CA . ALA A 1 98 ? 6.010 6.021 -12.507 1.00 93.25 98 ALA A CA 1
ATOM 792 C C . ALA A 1 98 ? 5.313 4.756 -11.992 1.00 93.25 98 ALA A C 1
ATOM 794 O O . ALA A 1 98 ? 5.891 3.679 -12.078 1.00 93.25 98 ALA A O 1
ATOM 795 N N . ILE A 1 99 ? 4.069 4.854 -11.514 1.00 94.50 99 ILE A N 1
ATOM 796 C CA . ILE A 1 99 ? 3.321 3.709 -10.971 1.00 94.50 99 ILE A CA 1
ATOM 797 C C . ILE A 1 99 ? 3.172 2.578 -12.007 1.00 94.50 99 ILE A C 1
ATOM 799 O O . ILE A 1 99 ? 3.691 1.490 -11.754 1.00 94.50 99 ILE A O 1
ATOM 803 N N . PRO A 1 100 ? 2.525 2.767 -13.176 1.00 93.50 100 PRO A N 1
ATOM 804 C CA . PRO A 1 100 ? 2.356 1.680 -14.139 1.00 93.50 100 PRO A CA 1
ATOM 805 C C . PRO A 1 100 ? 3.696 1.127 -14.639 1.00 93.50 100 PRO A C 1
ATOM 807 O O . PRO A 1 100 ? 3.834 -0.086 -14.774 1.00 93.50 100 PRO A O 1
ATOM 810 N N . VAL A 1 101 ? 4.699 1.985 -14.848 1.00 94.12 101 VAL A N 1
ATOM 811 C CA . VAL A 1 101 ? 6.039 1.564 -15.291 1.00 94.12 101 VAL A CA 1
ATOM 812 C C . VAL A 1 101 ? 6.738 0.715 -14.224 1.00 94.12 101 VAL A C 1
ATOM 814 O O . VAL A 1 101 ? 7.308 -0.329 -14.529 1.00 94.12 101 VAL A O 1
ATOM 817 N N . GLN A 1 102 ? 6.647 1.111 -12.956 1.00 94.56 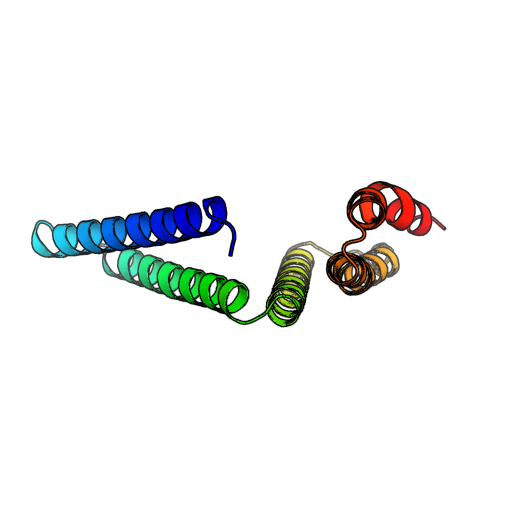102 GLN A N 1
ATOM 818 C CA . GLN A 1 102 ? 7.251 0.373 -11.855 1.00 94.56 102 GLN A CA 1
ATOM 819 C C . GLN A 1 102 ? 6.593 -0.999 -11.667 1.00 94.56 102 GLN A C 1
ATOM 821 O O . GLN A 1 102 ? 7.293 -1.998 -11.493 1.00 94.56 102 GLN A O 1
ATOM 826 N N . TYR A 1 103 ? 5.260 -1.070 -11.730 1.00 94.75 103 TYR A N 1
ATOM 827 C CA . TYR A 1 103 ? 4.527 -2.334 -11.602 1.00 94.75 103 TYR A CA 1
ATOM 828 C C . TYR A 1 103 ? 4.679 -3.245 -12.831 1.00 94.75 103 TYR A C 1
ATOM 830 O O . TYR A 1 103 ? 4.598 -4.465 -12.682 1.00 94.75 103 TYR A O 1
ATOM 838 N N . PHE A 1 104 ? 4.991 -2.697 -14.009 1.00 94.50 104 PHE A N 1
ATOM 839 C CA . PHE A 1 104 ? 5.385 -3.488 -15.178 1.00 94.50 104 PHE A CA 1
ATOM 840 C C . PHE A 1 104 ? 6.648 -4.321 -14.900 1.00 94.50 104 PHE A C 1
ATOM 842 O O . PHE A 1 104 ? 6.667 -5.521 -15.161 1.00 94.50 104 PHE A O 1
ATOM 849 N N . TRP A 1 105 ? 7.670 -3.765 -14.245 1.00 94.44 105 TRP A N 1
ATOM 850 C CA . TRP A 1 105 ? 8.854 -4.569 -13.897 1.00 94.44 105 TRP A CA 1
ATOM 851 C C . TRP A 1 105 ? 8.614 -5.577 -12.781 1.00 94.44 105 TRP A C 1
ATOM 853 O O . TRP A 1 105 ? 9.294 -6.601 -12.723 1.00 94.44 105 TRP A O 1
ATOM 863 N N . VAL A 1 106 ? 7.641 -5.324 -11.900 1.00 93.88 106 VAL A N 1
ATOM 864 C CA . VAL A 1 106 ? 7.199 -6.328 -10.919 1.00 93.88 106 VAL A CA 1
ATOM 865 C C . VAL A 1 106 ? 6.585 -7.535 -11.635 1.00 93.88 106 VAL A C 1
ATOM 867 O O . VAL A 1 106 ? 6.798 -8.678 -11.208 1.00 93.88 106 VAL A O 1
ATOM 870 N N . TYR A 1 107 ? 5.858 -7.301 -12.730 1.00 93.56 107 TYR A N 1
ATOM 871 C CA . TYR A 1 107 ? 5.308 -8.361 -13.573 1.00 93.56 107 TYR A CA 1
ATOM 872 C C . TYR A 1 107 ? 6.419 -9.193 -14.224 1.00 93.56 107 TYR A C 1
ATOM 874 O O . TYR A 1 107 ? 6.462 -10.406 -14.006 1.00 93.56 107 TYR A O 1
ATOM 882 N N . ASP A 1 108 ? 7.398 -8.539 -14.851 1.00 93.88 108 ASP A N 1
ATOM 883 C CA . ASP A 1 108 ? 8.566 -9.190 -15.469 1.00 93.88 108 ASP A CA 1
ATOM 884 C C . ASP A 1 108 ? 9.581 -9.758 -14.454 1.00 93.88 108 ASP A C 1
ATOM 886 O O . ASP A 1 108 ? 10.596 -10.340 -14.831 1.00 93.88 108 ASP A O 1
ATOM 890 N N . ALA A 1 109 ? 9.317 -9.619 -13.149 1.00 92.31 109 ALA A N 1
ATOM 891 C CA . ALA A 1 109 ? 10.195 -10.045 -12.055 1.00 92.31 109 ALA A CA 1
ATOM 892 C C . ALA A 1 109 ? 11.590 -9.383 -12.060 1.00 92.31 109 ALA A C 1
ATOM 894 O O . ALA A 1 109 ? 12.538 -9.914 -11.473 1.00 92.31 109 ALA A O 1
ATOM 895 N N . TRP A 1 110 ? 11.731 -8.207 -12.673 1.00 94.94 110 TRP A N 1
ATOM 896 C CA . TRP A 1 110 ? 13.015 -7.525 -12.802 1.00 94.94 110 TRP A CA 1
ATOM 897 C C . TRP A 1 110 ? 13.326 -6.658 -11.576 1.00 94.94 110 TRP A C 1
ATOM 899 O O . TRP A 1 110 ? 13.234 -5.429 -11.589 1.00 94.94 110 TRP A O 1
ATOM 909 N N . PHE A 1 111 ? 13.724 -7.323 -10.491 1.00 89.75 111 PHE A N 1
ATOM 910 C CA . PHE A 1 111 ? 13.956 -6.685 -9.190 1.00 89.75 111 PHE A CA 1
ATOM 911 C C . PHE A 1 111 ? 14.984 -5.541 -9.236 1.00 89.75 111 PHE A C 1
ATOM 913 O O . PHE A 1 111 ? 14.792 -4.512 -8.590 1.00 89.75 111 PHE A O 1
ATOM 920 N N . GLY A 1 112 ? 16.044 -5.695 -10.039 1.00 92.62 112 GLY A N 1
ATOM 921 C CA . GLY A 1 112 ? 17.076 -4.669 -10.210 1.00 92.62 112 GLY A CA 1
ATOM 922 C C . GLY A 1 112 ? 16.522 -3.348 -10.745 1.00 92.62 112 GLY A C 1
ATOM 923 O O . GLY A 1 112 ? 16.808 -2.303 -10.174 1.00 92.62 112 GLY A O 1
ATOM 924 N N . MET A 1 113 ? 15.673 -3.387 -11.778 1.00 92.75 113 MET A N 1
ATOM 925 C CA . MET A 1 113 ? 15.040 -2.176 -12.319 1.00 92.75 113 MET A CA 1
ATOM 926 C C . MET A 1 113 ? 14.016 -1.582 -11.353 1.00 92.75 113 MET A C 1
ATOM 928 O O . MET A 1 113 ? 13.982 -0.368 -11.156 1.00 92.75 113 MET A O 1
ATOM 932 N N . PHE A 1 114 ? 13.231 -2.436 -10.693 1.00 92.19 114 PHE A N 1
ATOM 933 C CA . PHE A 1 114 ? 12.232 -2.011 -9.714 1.00 92.19 114 PHE A CA 1
ATOM 934 C C . PHE A 1 114 ? 12.823 -1.151 -8.586 1.00 92.19 114 PHE A C 1
ATOM 936 O O . PHE A 1 114 ? 12.235 -0.126 -8.237 1.00 92.19 114 PHE A O 1
ATOM 943 N N . ILE A 1 115 ? 13.979 -1.538 -8.031 1.00 93.44 115 ILE A N 1
ATOM 944 C CA . ILE A 1 115 ? 14.580 -0.825 -6.894 1.00 93.44 115 ILE A CA 1
ATOM 945 C C . ILE A 1 115 ? 15.303 0.466 -7.305 1.00 93.44 115 ILE A C 1
ATOM 947 O O . ILE A 1 115 ? 15.293 1.430 -6.542 1.00 93.44 115 ILE A O 1
ATOM 951 N N . ILE A 1 116 ? 15.901 0.523 -8.501 1.00 94.56 116 ILE A N 1
ATOM 952 C CA . ILE A 1 116 ? 16.675 1.696 -8.950 1.00 94.56 116 ILE A CA 1
ATOM 953 C C . ILE A 1 116 ? 15.829 2.759 -9.657 1.00 94.56 116 ILE A C 1
ATOM 955 O O . ILE A 1 116 ? 16.257 3.906 -9.760 1.00 94.56 116 ILE A O 1
ATOM 959 N N . PHE A 1 117 ? 14.633 2.426 -10.142 1.00 93.38 117 PHE A N 1
ATOM 960 C CA . PHE A 1 117 ? 13.854 3.344 -10.971 1.00 93.38 117 PHE A CA 1
ATOM 961 C C . PHE A 1 117 ? 13.499 4.666 -10.334 1.00 93.38 117 PHE A C 1
ATOM 963 O O . PHE A 1 117 ? 13.812 5.706 -10.901 1.00 93.38 117 PHE A O 1
ATOM 970 N N . ILE A 1 118 ? 12.836 4.634 -9.185 1.00 91.56 118 ILE A N 1
ATOM 971 C CA . ILE A 1 118 ? 12.462 5.864 -8.499 1.00 91.56 118 ILE A CA 1
ATOM 972 C C . ILE A 1 118 ? 13.719 6.644 -8.079 1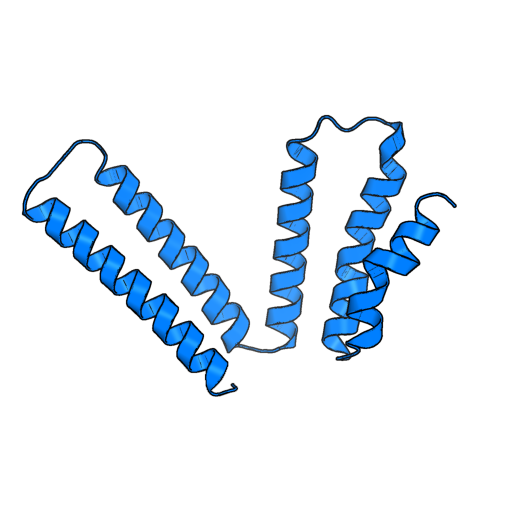.00 91.56 118 ILE A C 1
ATOM 974 O O . ILE A 1 118 ? 13.838 7.804 -8.474 1.00 91.56 118 ILE A O 1
ATOM 978 N N . PRO A 1 119 ? 14.674 6.054 -7.326 1.00 90.81 119 PRO A N 1
ATOM 979 C CA . PRO A 1 119 ? 15.792 6.822 -6.786 1.00 90.81 119 PRO A CA 1
ATOM 980 C C . PRO A 1 119 ? 16.776 7.332 -7.847 1.00 90.81 119 PRO A C 1
ATOM 982 O O . PRO A 1 119 ? 17.394 8.369 -7.631 1.00 90.81 119 PRO A O 1
ATOM 985 N N . VAL A 1 120 ? 16.948 6.627 -8.969 1.00 92.19 120 VAL A N 1
ATOM 986 C CA . VAL A 1 120 ? 17.941 6.991 -9.991 1.00 92.19 120 VAL A CA 1
ATOM 987 C C . VAL A 1 120 ? 17.268 7.608 -11.206 1.00 92.19 120 VAL A C 1
ATOM 989 O O . VAL A 1 120 ? 17.499 8.771 -11.516 1.00 92.19 120 VAL A O 1
ATOM 992 N N . TYR A 1 121 ? 16.425 6.848 -11.903 1.00 90.06 121 TYR A N 1
ATOM 993 C CA . TYR A 1 121 ? 15.897 7.276 -13.196 1.00 90.06 121 TYR A CA 1
ATOM 994 C C . TYR A 1 121 ? 14.846 8.381 -13.050 1.00 90.06 121 TYR A C 1
ATOM 996 O O . TYR A 1 121 ? 14.971 9.422 -13.686 1.00 90.06 121 TYR A O 1
ATOM 1004 N N . LEU A 1 122 ? 13.838 8.210 -12.190 1.00 89.62 122 LEU A N 1
ATOM 1005 C CA . LEU A 1 122 ? 12.755 9.185 -12.046 1.00 89.62 122 LEU A CA 1
ATOM 1006 C C . LEU A 1 122 ? 13.281 10.540 -11.554 1.00 89.62 122 LEU A C 1
ATOM 1008 O O . LEU A 1 122 ? 12.944 11.569 -12.134 1.00 89.62 122 LEU A O 1
ATOM 1012 N N . PHE A 1 123 ? 14.151 10.550 -10.539 1.00 86.94 123 PHE A N 1
ATOM 1013 C CA . PHE A 1 123 ? 14.775 11.791 -10.069 1.00 86.94 123 PHE A CA 1
ATOM 1014 C C . PHE A 1 123 ? 15.714 12.432 -11.087 1.00 86.94 123 PHE A C 1
ATOM 1016 O O . PHE A 1 123 ? 15.833 13.653 -11.083 1.00 86.94 123 PHE A O 1
ATOM 1023 N N . LEU A 1 124 ? 16.334 11.655 -11.976 1.00 87.19 124 LEU A N 1
ATOM 1024 C CA . LEU A 1 124 ? 17.130 12.200 -13.073 1.00 87.19 124 LEU A CA 1
ATOM 1025 C C . LEU A 1 124 ? 16.254 12.871 -14.143 1.00 87.19 124 LEU A C 1
ATOM 1027 O O . LEU A 1 124 ? 16.658 13.891 -14.687 1.00 87.19 124 LEU A O 1
ATOM 1031 N N . PHE A 1 125 ? 15.046 12.366 -14.406 1.00 81.38 125 PHE A N 1
ATOM 1032 C CA . PHE A 1 125 ? 14.120 12.947 -15.392 1.00 81.38 125 PHE A CA 1
ATOM 1033 C C . PHE A 1 125 ? 13.247 14.098 -14.863 1.00 81.38 125 PHE A C 1
ATOM 1035 O O . PHE A 1 125 ? 12.663 14.821 -15.660 1.00 81.38 125 PHE A O 1
ATOM 1042 N N . ILE A 1 126 ? 13.132 14.287 -13.546 1.00 79.62 126 ILE A N 1
ATOM 1043 C CA . ILE A 1 126 ? 12.374 15.404 -12.950 1.00 79.62 126 ILE A CA 1
ATOM 1044 C C . ILE A 1 126 ? 12.959 16.804 -13.270 1.00 79.62 126 ILE A C 1
ATOM 1046 O O . ILE A 1 126 ? 12.162 17.703 -13.554 1.00 79.62 126 ILE A O 1
ATOM 1050 N N . PRO A 1 127 ? 14.287 17.042 -13.188 1.00 73.75 127 PRO A N 1
ATOM 1051 C CA . PRO A 1 127 ? 14.892 18.348 -13.469 1.00 73.75 127 PRO A CA 1
ATOM 1052 C C . PRO A 1 127 ? 15.184 18.614 -14.957 1.00 73.75 127 PRO A C 1
ATOM 1054 O O . PRO A 1 127 ? 15.459 19.765 -15.299 1.00 73.75 127 PRO A O 1
ATOM 1057 N N . LEU A 1 128 ? 15.160 17.580 -15.808 1.00 61.25 128 LEU A N 1
ATOM 1058 C CA . LEU A 1 128 ? 15.326 17.666 -17.268 1.00 61.25 128 LEU A CA 1
ATOM 1059 C C . LEU A 1 128 ? 14.007 18.055 -17.965 1.00 61.25 128 LEU A C 1
ATOM 1061 O O . LEU A 1 128 ? 14.070 18.850 -18.929 1.00 61.25 128 LEU A O 1
#

Foldseek 3Di:
DDPVVVVVLVVLVVVLVVLVVVLVVCCVPPNDPCSVVSVVVSVVSVVVSVVLCVQVPPDPVSVLVVVLVVLLVVLVVVVVVDPDDPVCVLVSVLSNVCSVVLSVCVVVVVVVCNVCCVVPPSVVVSVD